Protein AF-A0A1E5CG98-F1 (afdb_monomer_lite)

Radius of gyration: 19.1 Å; chains: 1; bounding box: 64×32×44 Å

Structure (mmCIF, N/CA/C/O backbone):
data_AF-A0A1E5CG98-F1
#
_entry.id   AF-A0A1E5CG98-F1
#
loop_
_atom_site.group_PDB
_atom_site.id
_atom_site.type_symbol
_atom_site.label_atom_id
_atom_site.label_alt_id
_atom_site.label_comp_id
_atom_site.label_asym_id
_atom_site.label_entity_id
_atom_site.label_seq_id
_atom_site.pdbx_PDB_ins_code
_atom_site.Cartn_x
_atom_site.Cartn_y
_atom_site.Cartn_z
_atom_site.occupancy
_atom_site.B_iso_or_equiv
_atom_site.auth_seq_id
_atom_site.auth_comp_id
_atom_site.auth_asym_id
_atom_site.auth_atom_id
_atom_site.pdbx_PDB_model_num
ATOM 1 N N . MET A 1 1 ? -16.395 8.616 -2.406 1.00 34.16 1 MET A N 1
ATOM 2 C CA . MET A 1 1 ? -15.193 9.472 -2.511 1.00 34.16 1 MET A CA 1
ATOM 3 C C . MET A 1 1 ? -14.459 9.415 -1.176 1.00 34.16 1 MET A C 1
ATOM 5 O O . MET A 1 1 ? -14.908 10.026 -0.218 1.00 34.16 1 MET A O 1
ATOM 9 N N . MET A 1 2 ? -13.427 8.572 -1.071 1.00 40.50 2 MET A N 1
ATOM 10 C CA . MET A 1 2 ? -12.636 8.398 0.156 1.00 40.50 2 MET A CA 1
ATOM 11 C C . MET A 1 2 ? -11.527 9.460 0.177 1.00 40.50 2 MET A C 1
ATOM 13 O O . MET A 1 2 ? -10.859 9.676 -0.832 1.00 40.50 2 MET A O 1
ATOM 17 N N . TYR A 1 3 ? -11.392 10.183 1.288 1.00 38.88 3 TYR A N 1
ATOM 18 C CA . TYR A 1 3 ? -10.549 11.377 1.408 1.00 38.88 3 TYR A CA 1
ATOM 19 C C . TYR A 1 3 ? -9.052 11.006 1.390 1.00 38.88 3 TYR A C 1
ATOM 21 O O . TYR A 1 3 ? -8.474 10.649 2.416 1.00 38.88 3 TYR A O 1
ATOM 29 N N . LEU A 1 4 ? -8.407 11.126 0.224 1.00 45.44 4 LEU A N 1
ATOM 30 C CA . LEU A 1 4 ? -6.955 10.943 0.032 1.00 45.44 4 LEU A CA 1
ATOM 31 C C . LEU A 1 4 ? -6.106 11.795 1.001 1.00 45.44 4 LEU A C 1
ATOM 33 O O . LEU A 1 4 ? -5.011 11.391 1.383 1.00 45.44 4 LEU A O 1
ATOM 37 N N . GLY A 1 5 ? -6.618 12.954 1.433 1.00 34.34 5 GLY A N 1
ATOM 38 C CA . GLY A 1 5 ? -5.892 13.911 2.278 1.00 34.34 5 GLY A CA 1
ATOM 39 C C . GLY A 1 5 ? -5.666 13.480 3.733 1.00 34.34 5 GLY A C 1
ATOM 40 O O . GLY A 1 5 ? -4.739 13.976 4.362 1.00 34.34 5 GLY A O 1
ATOM 41 N N . LEU A 1 6 ? -6.465 12.550 4.272 1.00 37.69 6 LEU A N 1
ATOM 42 C CA . LEU A 1 6 ? -6.267 12.038 5.638 1.00 37.69 6 LEU A CA 1
ATOM 43 C C . LEU A 1 6 ? -5.326 10.824 5.670 1.00 37.69 6 LEU A C 1
ATOM 45 O O . LEU A 1 6 ? -4.720 10.542 6.691 1.00 37.69 6 LEU A O 1
ATOM 49 N N . GLN A 1 7 ? -5.141 10.110 4.562 1.00 48.56 7 GLN A N 1
ATOM 50 C CA . GLN A 1 7 ? -4.408 8.839 4.555 1.00 48.56 7 GLN A CA 1
ATOM 51 C C . GLN A 1 7 ? -2.880 8.997 4.620 1.00 48.56 7 GLN A C 1
ATOM 53 O O . GLN A 1 7 ? -2.198 8.167 5.226 1.00 48.56 7 GLN A O 1
ATOM 58 N N . SER A 1 8 ? -2.327 10.073 4.051 1.00 41.12 8 SER A N 1
ATOM 59 C CA . SER A 1 8 ? -0.872 10.290 4.022 1.00 41.12 8 SER A CA 1
ATOM 60 C C . 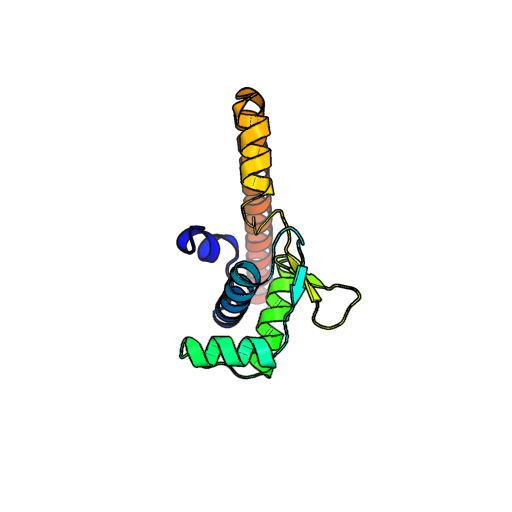SER A 1 8 ? -0.287 10.584 5.412 1.00 41.12 8 SER A C 1
ATOM 62 O O . SER A 1 8 ? 0.794 10.089 5.738 1.00 41.12 8 SER A O 1
ATOM 64 N N . SER A 1 9 ? -1.022 11.313 6.261 1.00 42.72 9 SER A N 1
ATOM 65 C CA . SER A 1 9 ? -0.579 11.694 7.611 1.00 42.72 9 SER A CA 1
ATOM 66 C C . SER A 1 9 ? -0.681 10.559 8.635 1.00 42.72 9 SER A C 1
ATOM 68 O O . SER A 1 9 ? 0.140 10.494 9.548 1.00 42.72 9 SER A O 1
ATOM 70 N N . PHE A 1 10 ? -1.645 9.640 8.488 1.00 50.50 10 PHE A N 1
ATOM 71 C CA . PHE A 1 10 ? -1.843 8.537 9.440 1.00 50.50 10 PHE A CA 1
ATOM 72 C C . PHE A 1 10 ? -0.904 7.344 9.195 1.00 50.50 10 PHE A C 1
ATOM 74 O O . PHE A 1 10 ? -0.508 6.683 10.155 1.00 50.50 10 PHE A O 1
ATOM 81 N N . TRP A 1 11 ? -0.500 7.080 7.944 1.00 59.44 11 TRP A N 1
ATOM 82 C CA . TRP A 1 11 ? 0.322 5.905 7.603 1.00 59.44 11 TRP A CA 1
ATOM 83 C C . TRP A 1 11 ? 1.765 6.211 7.198 1.00 59.44 11 TRP A C 1
ATOM 85 O O . TRP A 1 11 ? 2.546 5.271 7.023 1.00 59.44 11 TRP A O 1
ATOM 95 N N . GLN A 1 12 ? 2.146 7.489 7.066 1.00 72.56 12 GLN A N 1
ATOM 96 C CA . GLN A 1 12 ? 3.509 7.922 6.709 1.00 72.56 12 GLN A CA 1
ATOM 97 C C . GLN A 1 12 ? 4.086 7.109 5.534 1.00 72.56 12 GLN A C 1
ATOM 99 O O . GLN A 1 12 ? 5.205 6.594 5.601 1.00 72.56 12 GLN A O 1
ATOM 104 N N . LEU A 1 13 ? 3.272 6.866 4.502 1.00 81.19 13 LEU A N 1
ATOM 105 C CA . LEU A 1 13 ? 3.664 6.055 3.349 1.00 81.19 13 LEU A CA 1
ATOM 106 C C . LEU A 1 13 ? 4.729 6.775 2.529 1.00 81.19 13 LEU A C 1
ATOM 108 O O . LEU A 1 13 ? 4.651 7.981 2.295 1.00 81.19 13 LEU A O 1
ATOM 112 N N . SER A 1 14 ? 5.708 6.023 2.040 1.00 89.12 14 SER A N 1
ATOM 113 C CA . SER A 1 14 ? 6.660 6.555 1.077 1.00 89.12 14 SER A CA 1
ATOM 114 C C . SER A 1 14 ? 5.965 6.909 -0.245 1.00 89.12 14 SER A C 1
ATOM 116 O O . SER A 1 14 ? 4.877 6.423 -0.568 1.00 89.12 14 SER A O 1
ATOM 118 N N . GLN A 1 15 ? 6.614 7.730 -1.072 1.00 87.69 15 GLN A N 1
ATOM 119 C CA . GLN A 1 15 ? 6.075 8.104 -2.386 1.00 87.69 15 GLN A CA 1
ATOM 120 C C . GLN A 1 15 ? 5.854 6.888 -3.303 1.00 87.69 15 GLN A C 1
ATOM 122 O O . GLN A 1 15 ? 4.932 6.886 -4.116 1.00 87.69 15 GLN A O 1
ATOM 127 N N . ARG A 1 16 ? 6.671 5.833 -3.169 1.00 91.81 16 ARG A N 1
ATOM 128 C CA . ARG A 1 16 ? 6.489 4.573 -3.913 1.00 91.81 16 ARG A CA 1
ATOM 129 C C . ARG A 1 16 ? 5.248 3.815 -3.435 1.00 91.81 16 ARG A C 1
ATOM 131 O O . ARG A 1 16 ? 4.479 3.355 -4.270 1.00 91.81 16 ARG A O 1
ATOM 138 N N . ALA A 1 17 ? 5.011 3.743 -2.124 1.00 90.00 17 ALA A N 1
ATOM 139 C CA . ALA A 1 17 ? 3.852 3.055 -1.569 1.00 90.00 17 ALA A CA 1
ATOM 140 C C . ALA A 1 17 ? 2.556 3.788 -1.933 1.00 90.00 17 ALA A C 1
ATOM 142 O O . ALA A 1 17 ? 1.596 3.143 -2.337 1.00 90.00 17 ALA A O 1
ATOM 143 N N . HIS A 1 18 ? 2.559 5.126 -1.934 1.00 87.75 18 HIS A N 1
ATOM 144 C CA . HIS A 1 18 ? 1.439 5.920 -2.450 1.00 87.75 18 HIS A CA 1
ATOM 145 C C . HIS A 1 18 ? 1.123 5.626 -3.925 1.00 87.75 18 HIS A C 1
ATOM 147 O O . HIS A 1 18 ? -0.045 5.567 -4.295 1.00 87.75 18 HIS A O 1
ATOM 153 N N . LYS A 1 19 ? 2.138 5.428 -4.778 1.00 90.81 19 LYS A N 1
ATOM 154 C CA . LYS A 1 19 ? 1.920 5.064 -6.189 1.00 90.81 19 LYS A CA 1
ATOM 155 C C . LYS A 1 19 ? 1.299 3.675 -6.329 1.00 90.81 19 LYS A C 1
ATOM 157 O O . LYS A 1 19 ? 0.361 3.516 -7.096 1.00 90.81 19 LYS A O 1
ATOM 162 N N . VAL A 1 20 ? 1.767 2.690 -5.563 1.00 91.62 20 VAL A N 1
ATOM 163 C CA . VAL A 1 20 ? 1.164 1.342 -5.546 1.00 91.62 20 VAL A CA 1
ATOM 164 C C . VAL A 1 20 ? -0.269 1.385 -5.006 1.00 91.62 20 VAL A C 1
ATOM 166 O O . VAL A 1 20 ? -1.157 0.730 -5.537 1.00 91.62 20 VAL A O 1
ATOM 169 N N . PHE A 1 21 ? -0.523 2.217 -3.998 1.00 86.50 21 PHE A N 1
ATOM 170 C CA . PHE A 1 21 ? -1.852 2.401 -3.423 1.00 86.50 21 PHE A CA 1
ATOM 171 C C . PHE A 1 21 ? -2.876 2.940 -4.436 1.00 86.50 21 PHE A C 1
ATOM 173 O O . PHE A 1 21 ? -4.049 2.584 -4.376 1.00 86.50 21 PHE A O 1
ATOM 180 N N . ARG A 1 22 ? -2.442 3.743 -5.418 1.00 83.88 22 ARG A N 1
ATOM 181 C CA . ARG A 1 22 ? -3.299 4.173 -6.539 1.00 83.88 22 ARG A CA 1
ATOM 182 C C . ARG A 1 22 ? -3.727 3.006 -7.424 1.00 83.88 22 ARG A C 1
ATOM 184 O O . ARG A 1 22 ? -4.899 2.921 -7.767 1.00 83.88 22 ARG A O 1
ATOM 191 N N . VAL A 1 23 ? -2.815 2.076 -7.714 1.00 87.62 23 VAL A N 1
ATOM 192 C CA . VAL A 1 23 ? -3.141 0.845 -8.458 1.00 87.62 23 VAL A CA 1
ATOM 193 C C . VAL A 1 23 ? -4.190 0.030 -7.711 1.00 87.62 23 VAL A C 1
ATOM 195 O O . VAL A 1 23 ? -5.149 -0.430 -8.317 1.00 87.62 23 VAL A O 1
ATOM 198 N N . ILE A 1 24 ? -4.063 -0.084 -6.385 1.00 84.81 24 ILE A N 1
ATOM 199 C CA . ILE A 1 24 ? -5.069 -0.758 -5.553 1.00 84.81 24 ILE A CA 1
ATOM 200 C C . ILE A 1 24 ? -6.443 -0.101 -5.711 1.00 84.81 24 ILE A C 1
ATOM 202 O O . ILE A 1 24 ? -7.428 -0.816 -5.851 1.00 84.81 24 ILE A O 1
ATOM 206 N N . PHE A 1 25 ? -6.530 1.234 -5.708 1.00 77.19 25 PHE A N 1
ATOM 207 C CA . PHE A 1 25 ? -7.803 1.925 -5.930 1.00 77.19 25 PHE A CA 1
ATOM 208 C C . PHE A 1 25 ? -8.383 1.658 -7.313 1.00 77.19 25 PHE A C 1
ATOM 210 O O . PHE A 1 25 ? -9.576 1.381 -7.408 1.00 77.19 25 PHE A O 1
ATOM 217 N N . HIS A 1 26 ? -7.554 1.712 -8.354 1.00 78.12 26 HIS A N 1
ATOM 218 C CA . HIS A 1 26 ? -7.975 1.385 -9.711 1.00 78.12 26 HIS A CA 1
ATOM 219 C C . HIS A 1 26 ? -8.569 -0.033 -9.758 1.00 78.12 26 HIS A C 1
ATOM 221 O O . HIS A 1 26 ? -9.730 -0.223 -10.115 1.00 78.12 26 HIS A O 1
ATOM 227 N N . GLU A 1 27 ? -7.831 -1.031 -9.272 1.00 76.50 27 GLU A N 1
ATOM 228 C CA . GLU A 1 27 ? -8.288 -2.425 -9.253 1.00 76.50 27 GLU A CA 1
ATOM 229 C C . GLU A 1 27 ? -9.537 -2.635 -8.383 1.00 76.50 27 GLU A C 1
ATOM 231 O O . GLU A 1 27 ? -10.463 -3.349 -8.772 1.00 76.50 27 GLU A O 1
ATOM 236 N N . ALA A 1 28 ? -9.609 -1.967 -7.232 1.00 70.44 28 ALA A N 1
ATOM 237 C CA . ALA A 1 28 ? -10.755 -2.008 -6.331 1.00 70.44 28 ALA A CA 1
ATOM 238 C C . ALA A 1 28 ? -12.025 -1.402 -6.949 1.00 70.44 28 ALA A C 1
ATOM 240 O O . ALA A 1 28 ? -13.117 -1.909 -6.705 1.00 70.44 28 ALA A O 1
ATOM 241 N N . GLN A 1 29 ? -11.906 -0.335 -7.742 1.00 65.12 29 GLN A N 1
ATOM 242 C CA . GLN A 1 29 ? -13.052 0.303 -8.393 1.00 65.12 29 GLN A CA 1
ATOM 243 C C . GLN A 1 29 ? -13.613 -0.538 -9.542 1.00 65.12 29 GLN A C 1
ATOM 245 O O . GLN A 1 29 ? -14.830 -0.598 -9.706 1.00 65.12 29 GLN A O 1
ATOM 250 N N . TYR A 1 30 ? -12.745 -1.187 -10.322 1.00 61.22 30 TYR A N 1
ATOM 251 C CA . TYR A 1 30 ? -13.159 -1.893 -11.536 1.00 61.22 30 TYR A CA 1
ATOM 252 C C . TYR A 1 30 ? -13.450 -3.383 -11.332 1.00 61.22 30 TYR A C 1
ATOM 254 O O . TYR A 1 30 ? -14.233 -3.949 -12.094 1.00 61.22 30 TYR A O 1
ATOM 262 N N . ARG A 1 31 ? -12.834 -4.042 -10.339 1.00 58.00 31 ARG A N 1
ATOM 263 C CA . ARG A 1 31 ? -12.858 -5.516 -10.236 1.00 58.00 31 ARG A CA 1
ATOM 264 C C . ARG A 1 31 ? -13.453 -6.071 -8.945 1.00 58.00 31 ARG A C 1
ATOM 266 O O . ARG A 1 31 ? -13.679 -7.278 -8.859 1.00 58.00 31 ARG A O 1
ATOM 273 N N . VAL A 1 32 ? -13.742 -5.228 -7.954 1.00 53.41 32 VAL A N 1
ATOM 274 C CA . VAL A 1 32 ? -14.194 -5.680 -6.631 1.00 53.41 32 VAL A CA 1
ATOM 275 C C . VAL A 1 32 ? -15.674 -5.365 -6.407 1.00 53.41 32 VAL A C 1
ATOM 277 O O . VAL A 1 32 ? -16.037 -4.342 -5.835 1.00 53.41 32 VAL A O 1
ATOM 280 N N . ILE A 1 33 ? -16.548 -6.301 -6.787 1.00 46.06 33 ILE A N 1
ATOM 281 C CA . ILE A 1 33 ? -17.909 -6.383 -6.238 1.00 46.06 33 ILE A CA 1
ATOM 282 C C . ILE A 1 33 ? -17.907 -7.514 -5.202 1.00 46.06 33 ILE A C 1
ATOM 284 O O . ILE A 1 33 ? -17.971 -8.693 -5.540 1.00 46.06 33 ILE A O 1
ATOM 288 N N . GLY A 1 34 ? -17.780 -7.152 -3.922 1.00 52.44 34 GLY A N 1
ATOM 289 C CA . GLY A 1 34 ? -18.019 -8.060 -2.791 1.00 52.44 34 GLY A CA 1
ATOM 290 C C . GLY A 1 34 ? -16.885 -9.011 -2.379 1.00 52.44 34 GLY A C 1
ATOM 291 O O . GLY A 1 34 ? -17.112 -9.829 -1.491 1.00 52.44 34 GLY A O 1
ATOM 292 N N . LYS A 1 35 ? -15.678 -8.920 -2.955 1.00 60.53 35 LYS A N 1
ATOM 293 C CA . LYS A 1 35 ? -14.515 -9.720 -2.519 1.00 60.53 35 LYS A CA 1
ATOM 294 C C . LYS A 1 35 ? -13.395 -8.818 -2.015 1.00 60.53 35 LYS A C 1
ATOM 296 O O . LYS A 1 35 ? -12.874 -8.027 -2.782 1.00 60.53 35 LYS A O 1
ATOM 301 N N . ASP A 1 36 ? -12.998 -8.955 -0.751 1.00 71.69 36 ASP A N 1
ATOM 302 C CA . ASP A 1 36 ? -11.920 -8.183 -0.100 1.00 71.69 36 ASP A CA 1
ATOM 303 C C . ASP A 1 36 ? -10.502 -8.492 -0.671 1.00 71.69 36 ASP A C 1
ATOM 305 O O . ASP A 1 36 ? -9.500 -8.369 0.029 1.00 71.69 36 ASP A O 1
ATOM 309 N N . GLU A 1 37 ? -10.405 -8.923 -1.933 1.00 80.19 37 GLU A N 1
ATOM 310 C CA . GLU A 1 37 ? -9.201 -9.362 -2.642 1.00 80.19 37 GLU A CA 1
ATOM 311 C C . GLU A 1 37 ? -8.859 -8.396 -3.779 1.00 80.19 37 GLU A C 1
ATOM 313 O O . GLU A 1 37 ? -9.742 -7.935 -4.500 1.00 80.19 37 GLU A O 1
ATOM 318 N N . VAL A 1 38 ? -7.569 -8.148 -3.995 1.00 83.94 38 VAL A N 1
ATOM 319 C CA . VAL A 1 38 ? -7.056 -7.397 -5.142 1.00 83.94 38 VAL A CA 1
ATOM 320 C C . VAL A 1 38 ? -5.916 -8.169 -5.785 1.00 83.94 38 VAL A C 1
ATOM 322 O O . VAL A 1 38 ? -5.132 -8.837 -5.106 1.00 83.94 38 VAL A O 1
ATOM 325 N N . TYR A 1 39 ? -5.814 -8.065 -7.103 1.00 86.94 39 TYR A N 1
ATOM 326 C CA . TYR A 1 39 ? -4.721 -8.655 -7.856 1.00 86.94 39 TYR A CA 1
ATOM 327 C C . TYR A 1 39 ? -3.659 -7.591 -8.146 1.00 86.94 39 TYR A C 1
ATOM 329 O O . TYR A 1 39 ? -3.939 -6.587 -8.793 1.00 86.94 39 TYR A O 1
ATOM 337 N N . LEU A 1 40 ? -2.443 -7.805 -7.647 1.00 89.69 40 LEU A N 1
ATOM 338 C CA . LEU A 1 40 ? -1.299 -6.911 -7.804 1.00 89.69 40 LEU A CA 1
ATOM 339 C C . LEU A 1 40 ? -0.205 -7.598 -8.615 1.00 89.69 40 LEU A C 1
ATOM 341 O O . LEU A 1 40 ? 0.701 -8.233 -8.074 1.00 89.69 40 LEU A O 1
ATOM 345 N N . SER A 1 41 ? -0.256 -7.404 -9.927 1.00 92.00 41 SER A N 1
ATOM 346 C CA . SER A 1 41 ? 0.812 -7.775 -10.855 1.00 92.00 41 SER A CA 1
ATOM 347 C C . SER A 1 41 ? 1.565 -6.537 -11.334 1.00 92.00 41 SER A C 1
ATOM 349 O O . SER A 1 41 ? 1.004 -5.442 -11.377 1.00 92.00 41 SER A O 1
ATOM 351 N N . TRP A 1 42 ? 2.817 -6.706 -11.758 1.00 94.19 42 TRP A N 1
ATOM 352 C CA . TRP A 1 42 ? 3.569 -5.603 -12.361 1.00 94.19 42 TRP A CA 1
ATOM 353 C C . TRP A 1 42 ? 2.896 -5.096 -13.642 1.00 94.19 42 TRP A C 1
ATOM 355 O O . TRP A 1 42 ? 2.862 -3.899 -13.874 1.00 94.19 42 TRP A O 1
ATOM 365 N N . GLU A 1 43 ? 2.335 -6.006 -14.426 1.00 91.88 43 GLU A N 1
ATOM 366 C CA . GLU A 1 43 ? 1.756 -5.771 -15.744 1.00 91.88 43 GLU A CA 1
ATOM 367 C C . GLU A 1 43 ? 0.526 -4.855 -15.621 1.00 91.88 43 GLU A C 1
ATOM 369 O O . GLU A 1 43 ? 0.538 -3.734 -16.109 1.00 91.88 43 GLU A O 1
ATOM 374 N N . THR A 1 44 ? -0.459 -5.254 -14.810 1.00 87.75 44 THR A N 1
ATOM 375 C CA . THR A 1 44 ? -1.605 -4.401 -14.445 1.00 87.75 44 THR A CA 1
ATOM 376 C C . THR A 1 44 ? -1.183 -3.047 -13.859 1.00 87.75 44 THR A C 1
ATOM 378 O O . THR A 1 44 ? -1.764 -2.014 -14.176 1.00 87.75 44 THR A O 1
ATOM 381 N N . ALA A 1 45 ? -0.160 -3.022 -12.999 1.00 92.06 45 ALA A N 1
ATOM 382 C CA . ALA A 1 45 ? 0.325 -1.772 -12.424 1.00 92.06 45 ALA A CA 1
ATOM 383 C C . ALA A 1 45 ? 0.961 -0.858 -13.482 1.00 92.06 45 ALA A 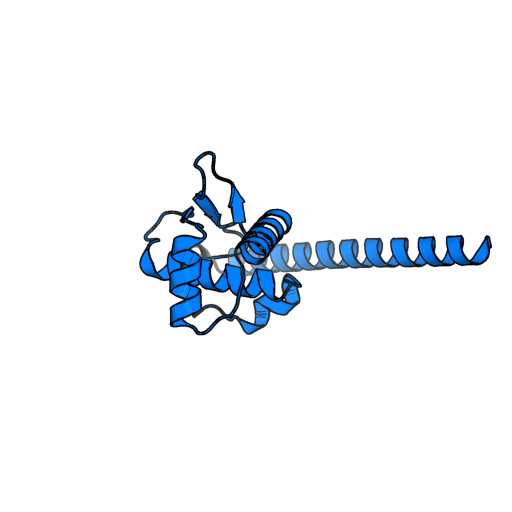C 1
ATOM 385 O O . ALA A 1 45 ? 0.786 0.356 -13.421 1.00 92.06 45 ALA A O 1
ATOM 386 N N . GLN A 1 46 ? 1.680 -1.435 -14.444 1.00 93.94 46 GLN A N 1
ATOM 387 C CA . GLN A 1 46 ? 2.299 -0.720 -15.551 1.00 93.94 46 GLN A CA 1
ATOM 388 C C . GLN A 1 46 ? 1.243 -0.033 -16.419 1.00 93.94 46 GLN A C 1
ATOM 390 O O . GLN A 1 46 ? 1.392 1.159 -16.671 1.00 93.94 46 GLN A O 1
ATOM 395 N N . ASP A 1 47 ? 0.154 -0.721 -16.767 1.00 90.88 47 ASP A N 1
ATOM 396 C CA . ASP A 1 47 ? -0.952 -0.136 -17.539 1.00 90.88 47 ASP A CA 1
ATOM 397 C C . ASP A 1 47 ? -1.542 1.096 -16.830 1.00 90.88 47 ASP A C 1
ATOM 399 O O . ASP A 1 47 ? -1.723 2.162 -17.426 1.00 90.88 47 ASP A O 1
ATOM 403 N N . VAL A 1 48 ? -1.772 0.986 -15.515 1.00 89.25 48 VAL A N 1
ATOM 404 C CA . VAL A 1 48 ? -2.254 2.106 -14.692 1.00 89.25 48 VAL A CA 1
ATOM 405 C C . VAL A 1 48 ? -1.238 3.247 -14.687 1.00 89.25 48 VAL A C 1
ATOM 407 O O . VAL A 1 48 ? -1.603 4.405 -14.891 1.00 89.25 48 VAL A O 1
ATOM 410 N N . PHE A 1 49 ? 0.047 2.948 -14.497 1.00 92.50 49 PHE A N 1
ATOM 411 C CA . PHE A 1 49 ? 1.089 3.971 -14.477 1.00 92.50 49 PHE A CA 1
ATOM 412 C C . PHE A 1 49 ? 1.252 4.685 -15.813 1.00 92.50 49 PHE A C 1
ATOM 414 O O . PHE A 1 49 ? 1.454 5.898 -15.814 1.00 92.50 49 PHE A O 1
ATOM 421 N N . GLU A 1 50 ? 1.143 3.975 -16.929 1.00 92.00 50 GLU A N 1
ATOM 422 C CA . GLU A 1 50 ? 1.195 4.566 -18.264 1.00 92.00 50 GLU A CA 1
ATOM 423 C C . GLU A 1 50 ? -0.019 5.467 -18.508 1.00 92.00 50 GLU A C 1
ATOM 425 O O . GLU A 1 50 ? 0.154 6.609 -18.938 1.00 92.00 50 GLU A O 1
ATOM 430 N N . SER A 1 51 ? -1.221 5.018 -18.129 1.00 88.38 51 SER A N 1
ATOM 431 C CA . SER A 1 51 ? -2.452 5.810 -18.266 1.00 88.38 51 SER A CA 1
ATOM 432 C C . SER A 1 51 ? -2.455 7.096 -17.424 1.00 88.38 51 SER A C 1
ATOM 434 O O . SER A 1 51 ? -2.981 8.120 -17.857 1.00 88.38 51 SER A O 1
ATOM 436 N N . GLU A 1 52 ? -1.821 7.079 -16.245 1.00 85.62 52 GLU A N 1
ATOM 437 C CA . GLU A 1 52 ? -1.735 8.226 -15.330 1.00 85.62 52 GLU A CA 1
ATOM 438 C C . GLU A 1 52 ? -0.427 9.036 -15.472 1.00 85.62 52 GLU A C 1
ATOM 440 O O . GLU A 1 52 ? -0.197 9.989 -14.723 1.00 85.62 52 GLU A O 1
ATOM 445 N N . GLY A 1 53 ? 0.471 8.667 -16.394 1.00 89.81 53 GLY A N 1
ATOM 446 C CA . GLY A 1 53 ? 1.772 9.331 -16.568 1.00 89.81 53 GLY A CA 1
ATOM 447 C C . GLY A 1 53 ? 2.731 9.176 -15.373 1.00 89.81 53 GLY A C 1
ATOM 448 O O . GLY A 1 53 ? 3.614 10.011 -15.146 1.00 89.81 53 GLY A O 1
ATOM 449 N N . ILE A 1 54 ? 2.578 8.116 -14.578 1.00 90.00 54 ILE A N 1
ATOM 450 C CA . ILE A 1 54 ? 3.388 7.833 -13.391 1.00 90.00 54 ILE A CA 1
ATOM 451 C C . ILE A 1 54 ? 4.671 7.097 -13.789 1.00 90.00 54 ILE A C 1
ATOM 453 O O . ILE A 1 54 ? 4.657 5.986 -14.298 1.00 90.00 54 ILE A O 1
ATOM 457 N N . LYS A 1 55 ? 5.834 7.658 -13.443 1.00 91.88 55 LYS A N 1
ATOM 458 C CA . LYS A 1 55 ? 7.119 6.954 -13.600 1.00 91.88 55 LYS A CA 1
ATOM 459 C C . LYS A 1 55 ? 7.405 6.053 -12.399 1.00 91.88 55 LYS A C 1
ATOM 461 O O . LYS A 1 55 ? 7.533 6.550 -11.268 1.00 91.88 55 LYS A O 1
ATOM 466 N N . MET A 1 56 ? 7.552 4.750 -12.633 1.00 93.00 56 MET A N 1
ATOM 467 C CA . MET A 1 56 ? 8.001 3.778 -11.632 1.00 93.00 56 MET A CA 1
ATOM 468 C C . MET A 1 56 ? 8.648 2.554 -12.291 1.00 93.00 56 MET A C 1
ATOM 470 O O . MET A 1 56 ? 8.189 2.102 -13.327 1.00 93.00 56 MET A O 1
ATOM 474 N N . SER A 1 57 ? 9.711 2.012 -11.689 1.00 95.75 57 SER A N 1
ATOM 475 C CA . SER A 1 57 ? 10.330 0.756 -12.133 1.00 95.75 57 SER A CA 1
ATOM 476 C C . SER A 1 57 ? 9.739 -0.457 -11.414 1.00 95.75 57 SER A C 1
ATOM 478 O O . SER A 1 57 ? 9.300 -0.342 -10.266 1.00 95.75 57 SER A O 1
ATOM 480 N N . ARG A 1 58 ? 9.843 -1.641 -12.030 1.00 95.62 58 ARG A N 1
ATOM 481 C CA . ARG A 1 58 ? 9.384 -2.922 -11.463 1.00 95.62 58 ARG A CA 1
ATOM 482 C C . ARG A 1 58 ? 9.927 -3.197 -10.059 1.00 95.62 58 ARG A C 1
ATOM 484 O O . ARG A 1 58 ? 9.172 -3.509 -9.144 1.00 95.62 58 ARG A O 1
ATOM 491 N N . ALA A 1 59 ? 11.225 -2.988 -9.842 1.00 96.81 59 ALA A N 1
ATOM 492 C CA . ALA A 1 59 ? 11.840 -3.163 -8.522 1.00 96.81 59 ALA A CA 1
ATOM 493 C C . ALA A 1 59 ? 11.307 -2.166 -7.473 1.00 96.81 59 ALA A C 1
ATOM 495 O O . ALA A 1 59 ? 11.220 -2.471 -6.285 1.00 96.81 59 ALA A O 1
ATOM 496 N N . THR A 1 60 ? 10.955 -0.946 -7.883 1.00 96.12 60 THR A N 1
ATOM 497 C CA . THR A 1 60 ? 10.389 0.063 -6.973 1.00 96.12 60 THR A CA 1
ATOM 498 C C . THR A 1 60 ? 8.933 -0.234 -6.641 1.00 96.12 60 THR A C 1
ATOM 500 O O . THR A 1 60 ? 8.536 -0.043 -5.494 1.00 96.12 60 THR A O 1
ATOM 503 N N . TYR A 1 61 ? 8.184 -0.762 -7.608 1.00 96.38 61 TYR A N 1
ATOM 504 C CA . TYR A 1 61 ? 6.827 -1.253 -7.410 1.00 96.38 61 TYR A CA 1
ATOM 505 C C . TYR A 1 61 ? 6.778 -2.342 -6.333 1.00 96.38 61 TYR A C 1
ATOM 507 O O . TYR A 1 61 ? 6.099 -2.156 -5.327 1.00 96.38 61 TYR A O 1
ATOM 515 N N . PHE A 1 62 ? 7.575 -3.408 -6.456 1.00 96.06 62 PHE A N 1
ATOM 516 C CA . PHE A 1 62 ? 7.575 -4.488 -5.459 1.00 96.06 62 PHE A CA 1
ATOM 517 C C . PHE A 1 62 ? 8.027 -4.025 -4.068 1.00 96.06 62 PHE A C 1
ATOM 519 O O . PHE A 1 62 ? 7.474 -4.465 -3.065 1.00 96.06 62 PHE A O 1
ATOM 526 N N . ARG A 1 63 ? 8.960 -3.065 -3.981 1.00 96.69 63 ARG A N 1
ATOM 527 C CA . ARG A 1 63 ? 9.303 -2.421 -2.699 1.00 96.69 63 ARG A CA 1
ATOM 528 C C . ARG A 1 63 ? 8.136 -1.627 -2.104 1.00 96.69 63 ARG A C 1
ATOM 530 O O . ARG A 1 63 ? 8.009 -1.564 -0.888 1.00 96.69 63 ARG A O 1
ATOM 537 N N . GLY A 1 64 ? 7.309 -1.006 -2.945 1.00 95.12 64 GLY A N 1
ATOM 538 C CA . GLY A 1 64 ? 6.078 -0.348 -2.514 1.00 95.12 64 GLY A CA 1
ATOM 539 C C . GLY A 1 64 ? 5.038 -1.351 -2.013 1.00 95.12 64 GLY A C 1
ATOM 540 O O . GLY A 1 64 ? 4.473 -1.132 -0.950 1.00 95.12 64 GLY A O 1
ATOM 541 N N . VAL A 1 65 ? 4.841 -2.471 -2.719 1.00 95.06 65 VAL A N 1
ATOM 542 C CA . VAL A 1 65 ? 3.950 -3.567 -2.287 1.00 95.06 65 VAL A CA 1
ATOM 543 C C . VAL A 1 65 ? 4.385 -4.118 -0.926 1.00 95.06 65 VAL A C 1
ATOM 545 O O . VAL A 1 65 ? 3.564 -4.198 -0.016 1.00 95.06 65 VAL A O 1
ATOM 548 N N . ALA A 1 66 ? 5.678 -4.408 -0.749 1.00 95.19 66 ALA A N 1
ATOM 549 C CA . ALA A 1 66 ? 6.223 -4.897 0.518 1.00 95.19 66 ALA A CA 1
ATOM 550 C C . ALA A 1 66 ? 5.970 -3.924 1.685 1.00 95.19 66 ALA A C 1
ATOM 552 O O . ALA A 1 66 ? 5.602 -4.349 2.775 1.00 95.19 66 ALA A O 1
ATOM 553 N N . GLU A 1 67 ? 6.093 -2.614 1.451 1.00 94.12 67 GLU A N 1
ATOM 554 C CA . GLU A 1 67 ? 5.792 -1.596 2.465 1.00 94.12 67 GLU A CA 1
ATOM 555 C C . GLU A 1 67 ? 4.302 -1.574 2.850 1.00 94.12 67 GLU A C 1
ATOM 557 O O . GLU A 1 67 ? 3.963 -1.376 4.018 1.00 94.12 67 GLU A O 1
ATOM 562 N N . LEU A 1 68 ? 3.396 -1.797 1.891 1.00 91.25 68 LEU A N 1
ATOM 563 C CA . LEU A 1 68 ? 1.962 -1.898 2.177 1.00 91.25 68 LEU A CA 1
ATOM 564 C C . LEU A 1 68 ? 1.633 -3.155 3.001 1.00 91.25 68 LEU A C 1
ATOM 566 O O . LEU A 1 68 ? 0.768 -3.086 3.877 1.00 91.25 68 LEU A O 1
ATOM 570 N N . VAL A 1 69 ? 2.335 -4.269 2.764 1.00 92.19 69 VAL A N 1
ATOM 571 C CA . VAL A 1 69 ? 2.231 -5.493 3.580 1.00 92.19 69 VAL A CA 1
ATOM 572 C C . VAL A 1 69 ? 2.762 -5.251 4.995 1.00 92.19 69 VAL A C 1
ATOM 574 O O . VAL A 1 69 ? 2.073 -5.536 5.973 1.00 92.19 69 VAL A O 1
ATOM 577 N N . GLU A 1 70 ? 3.950 -4.656 5.123 1.00 91.06 70 GLU A N 1
ATOM 578 C CA . GLU A 1 70 ? 4.582 -4.337 6.412 1.00 91.06 70 GLU A CA 1
ATOM 579 C C . GLU A 1 70 ? 3.678 -3.452 7.282 1.00 91.06 70 GLU A C 1
ATOM 581 O O . GLU A 1 70 ? 3.497 -3.693 8.478 1.00 91.06 70 GLU A O 1
ATOM 586 N N . LYS A 1 71 ? 3.034 -2.462 6.658 1.00 85.19 71 LYS A N 1
ATOM 587 C CA . LYS A 1 71 ? 2.089 -1.555 7.320 1.00 85.19 71 LYS A CA 1
ATOM 588 C C . LYS A 1 71 ? 0.685 -2.134 7.481 1.00 85.19 71 LYS A C 1
ATOM 590 O O . LYS A 1 71 ? -0.208 -1.429 7.949 1.00 85.19 71 LYS A O 1
ATOM 595 N N . ARG A 1 72 ? 0.492 -3.413 7.139 1.00 86.06 72 ARG A N 1
ATOM 596 C CA . ARG A 1 72 ? -0.768 -4.162 7.263 1.00 86.06 72 ARG A CA 1
ATOM 597 C C . ARG A 1 72 ? -1.933 -3.518 6.520 1.00 86.06 72 ARG A C 1
ATOM 599 O O . ARG A 1 72 ? -3.079 -3.681 6.926 1.00 86.06 72 ARG A O 1
ATOM 606 N N . ILE A 1 73 ? -1.641 -2.776 5.458 1.00 84.31 73 ILE A N 1
ATOM 607 C CA . ILE A 1 73 ? -2.641 -2.193 4.562 1.00 84.31 73 ILE A CA 1
ATOM 608 C C . ILE A 1 73 ? -3.229 -3.287 3.675 1.00 84.31 73 ILE A C 1
ATOM 610 O O . ILE A 1 73 ? -4.443 -3.347 3.476 1.00 84.31 73 ILE A O 1
ATOM 614 N N . ILE A 1 74 ? -2.358 -4.170 3.195 1.00 88.19 74 ILE A N 1
ATOM 615 C CA . ILE A 1 74 ? -2.712 -5.377 2.458 1.00 88.19 74 ILE A CA 1
ATOM 616 C C . ILE A 1 74 ? -2.078 -6.597 3.131 1.00 88.19 74 ILE A C 1
ATOM 618 O O . ILE A 1 74 ? -1.087 -6.465 3.848 1.00 88.19 74 ILE A O 1
ATOM 622 N N . ALA A 1 75 ? -2.638 -7.778 2.900 1.00 89.88 75 ALA A N 1
ATOM 623 C CA . ALA A 1 75 ? -2.100 -9.052 3.363 1.00 89.88 75 ALA A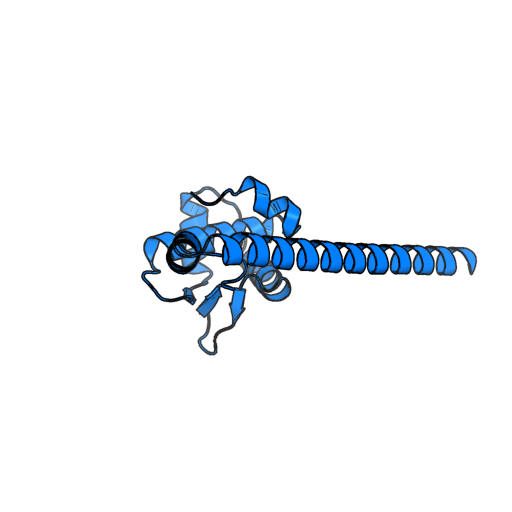 CA 1
ATOM 624 C C . ALA A 1 75 ? -1.944 -10.015 2.185 1.00 89.88 75 ALA A C 1
ATOM 626 O O . ALA A 1 75 ? -2.793 -10.045 1.300 1.00 89.88 75 ALA A O 1
ATOM 627 N N . GLU A 1 76 ? -0.871 -10.799 2.157 1.00 89.69 76 GLU A N 1
ATOM 628 C CA . GLU A 1 76 ? -0.653 -11.789 1.099 1.00 89.69 76 GLU A CA 1
ATOM 629 C C . GLU A 1 76 ? -1.692 -12.915 1.157 1.00 89.69 76 GLU A C 1
ATOM 631 O O . GLU A 1 76 ? -2.060 -13.400 2.229 1.00 89.69 76 GLU A O 1
ATOM 636 N N . SER A 1 77 ? -2.170 -13.333 -0.014 1.00 89.06 77 SER A N 1
ATOM 637 C CA . SER A 1 77 ? -2.941 -14.562 -0.172 1.00 89.06 77 SER A CA 1
ATOM 638 C C . SER A 1 77 ? -2.014 -15.758 -0.381 1.00 89.06 77 SER A C 1
ATOM 640 O O . SER A 1 77 ? -0.852 -15.620 -0.750 1.00 89.06 77 SER A O 1
ATOM 642 N N . VAL A 1 78 ? -2.567 -16.965 -0.243 1.00 87.19 78 VAL A N 1
ATOM 643 C CA . VAL A 1 78 ? -1.903 -18.205 -0.682 1.00 87.19 78 VAL A CA 1
ATOM 644 C C . VAL A 1 78 ? -1.705 -18.253 -2.202 1.00 87.19 78 VAL A C 1
ATOM 646 O O . VAL A 1 78 ? -0.874 -19.007 -2.701 1.00 87.19 78 VAL A O 1
ATOM 649 N N . ARG A 1 79 ? -2.480 -17.461 -2.955 1.00 85.31 79 ARG A N 1
ATOM 650 C CA . ARG A 1 79 ? -2.381 -17.353 -4.413 1.00 85.31 79 ARG A CA 1
ATOM 651 C C . ARG A 1 79 ? -1.439 -16.216 -4.794 1.00 85.31 79 ARG A C 1
ATOM 653 O O . ARG A 1 79 ? -1.619 -15.082 -4.358 1.00 85.31 79 ARG A O 1
ATOM 660 N N . THR A 1 80 ? -0.473 -16.513 -5.657 1.00 87.06 80 THR A N 1
ATOM 661 C CA . THR A 1 80 ? 0.529 -15.546 -6.117 1.00 87.06 80 THR A CA 1
ATOM 662 C C . THR A 1 80 ? -0.115 -14.305 -6.733 1.00 87.06 80 THR A C 1
ATOM 664 O O . THR A 1 80 ? -0.980 -14.403 -7.602 1.00 87.06 80 THR A O 1
ATOM 667 N N . GLY A 1 81 ? 0.333 -13.129 -6.291 1.00 86.50 81 GLY A N 1
ATOM 668 C CA . GLY A 1 81 ? -0.149 -11.843 -6.795 1.00 86.50 81 GLY A CA 1
ATOM 669 C C . GLY A 1 81 ? -1.529 -11.436 -6.276 1.00 86.50 81 GLY A C 1
ATOM 670 O O . GLY A 1 81 ? -1.980 -10.347 -6.608 1.00 86.50 81 GLY A O 1
ATOM 671 N N . ILE A 1 82 ? -2.197 -12.257 -5.460 1.00 88.12 82 ILE A N 1
ATOM 672 C CA . ILE A 1 82 ? -3.460 -11.892 -4.813 1.00 88.12 82 ILE A CA 1
ATOM 673 C C . ILE A 1 82 ? -3.171 -11.414 -3.395 1.00 88.12 82 ILE A C 1
ATOM 675 O O . ILE A 1 82 ? -2.438 -12.051 -2.640 1.00 88.12 82 ILE A O 1
ATOM 679 N N . PHE A 1 83 ? -3.784 -10.294 -3.033 1.00 90.00 83 PHE A N 1
ATOM 680 C CA . PHE A 1 83 ? -3.671 -9.687 -1.719 1.00 90.00 83 PHE A CA 1
ATOM 681 C C . PHE A 1 83 ? -5.057 -9.383 -1.167 1.00 90.00 83 PHE A C 1
ATOM 683 O O . PHE A 1 83 ? -5.954 -8.987 -1.905 1.00 90.00 83 PHE A O 1
ATOM 690 N N . PHE A 1 84 ? -5.230 -9.532 0.137 1.00 86.38 84 PHE A N 1
ATOM 691 C CA . PHE A 1 84 ? -6.421 -9.097 0.846 1.00 86.38 84 PHE A CA 1
ATOM 692 C C . PHE A 1 84 ? -6.257 -7.652 1.305 1.00 86.38 84 PHE A C 1
ATOM 694 O O . PHE A 1 84 ? -5.212 -7.288 1.847 1.00 86.38 84 PHE A O 1
ATOM 701 N N . LEU A 1 85 ? -7.286 -6.827 1.130 1.00 82.25 85 LEU A N 1
ATOM 702 C CA . LEU A 1 85 ? -7.321 -5.498 1.736 1.00 82.25 85 LEU A CA 1
ATOM 703 C C . LEU A 1 85 ? -7.633 -5.640 3.216 1.00 82.25 85 LEU A C 1
ATOM 705 O O . LEU A 1 85 ? -8.566 -6.350 3.583 1.00 82.25 85 LEU A O 1
ATOM 709 N N . ASN A 1 86 ? -6.894 -4.937 4.070 1.00 78.19 86 ASN A N 1
ATOM 710 C CA . ASN A 1 86 ? -7.254 -4.877 5.475 1.00 78.19 86 ASN A CA 1
ATOM 711 C C . ASN A 1 86 ? -8.555 -4.068 5.632 1.00 78.19 86 ASN A C 1
ATOM 713 O O . ASN A 1 86 ? -8.531 -2.846 5.424 1.00 78.19 86 ASN A O 1
ATOM 717 N N . PRO A 1 87 ? -9.671 -4.696 6.054 1.00 65.56 87 PRO A N 1
ATOM 718 C CA . PRO A 1 87 ? -10.949 -4.007 6.153 1.00 65.56 87 PRO A CA 1
ATOM 719 C C . PRO A 1 87 ? -10.910 -2.869 7.164 1.00 65.56 87 PRO A C 1
ATOM 721 O O . PRO A 1 87 ? -11.669 -1.930 7.017 1.00 65.56 87 PRO A O 1
ATOM 724 N N . ALA A 1 88 ? -10.020 -2.910 8.163 1.00 63.09 88 ALA A N 1
ATOM 725 C CA . ALA A 1 88 ? -9.877 -1.834 9.140 1.00 63.09 88 ALA A CA 1
ATOM 726 C C . ALA A 1 88 ? -9.293 -0.537 8.545 1.00 63.09 88 ALA A C 1
ATOM 728 O O . ALA A 1 88 ? -9.368 0.508 9.189 1.00 63.09 88 ALA A O 1
ATOM 729 N N . LEU A 1 89 ? -8.686 -0.597 7.352 1.00 61.56 89 LEU A N 1
ATOM 730 C CA . LEU A 1 89 ? -7.940 0.512 6.745 1.00 61.56 89 LEU A CA 1
ATOM 731 C C . LEU A 1 89 ? -8.531 0.976 5.408 1.00 61.56 89 LEU A C 1
ATOM 733 O O . LEU A 1 89 ? -8.468 2.166 5.094 1.00 61.56 89 LEU A O 1
ATOM 737 N N . ILE A 1 90 ? -9.107 0.065 4.619 1.00 59.66 90 ILE A N 1
ATOM 738 C CA . ILE A 1 90 ? -9.696 0.370 3.311 1.00 59.66 90 ILE A CA 1
ATOM 739 C C . ILE A 1 90 ? -11.099 -0.228 3.264 1.00 59.66 90 ILE A C 1
ATOM 741 O O . ILE A 1 90 ? -11.271 -1.444 3.263 1.00 59.66 90 ILE A O 1
ATOM 745 N N . PHE A 1 91 ? -12.112 0.637 3.212 1.00 58.31 91 PHE A N 1
ATOM 746 C CA . PHE A 1 91 ? -13.512 0.228 3.162 1.00 58.31 91 PHE A CA 1
ATOM 747 C C . PHE A 1 91 ? -14.089 0.513 1.771 1.00 58.31 91 PHE A C 1
ATOM 749 O O . PHE A 1 91 ? -14.439 1.650 1.458 1.00 58.31 91 PHE A O 1
ATOM 756 N N . ASN A 1 92 ? -14.253 -0.526 0.949 1.00 46.09 92 ASN A N 1
ATOM 757 C CA . ASN A 1 92 ? -14.975 -0.457 -0.330 1.00 46.09 92 ASN A CA 1
ATOM 758 C C . ASN A 1 92 ? -16.500 -0.400 -0.123 1.00 46.09 92 ASN A C 1
ATOM 760 O O . ASN A 1 92 ? -17.230 -1.282 -0.561 1.00 46.09 92 ASN A O 1
ATOM 764 N N . GLY A 1 93 ? -16.990 0.614 0.595 1.00 47.22 93 GLY A N 1
ATOM 765 C CA . GLY A 1 93 ? -18.395 1.046 0.574 1.00 47.22 93 GLY A CA 1
ATOM 766 C C . GLY A 1 93 ? -19.481 0.070 1.062 1.00 47.22 93 GLY A C 1
ATOM 767 O O . GLY A 1 93 ? -20.598 0.523 1.267 1.00 47.22 93 GLY A O 1
ATOM 768 N N . ASN A 1 94 ? -19.205 -1.217 1.301 1.00 52.59 94 ASN A N 1
ATOM 769 C CA . ASN A 1 94 ? -20.209 -2.186 1.756 1.00 52.59 94 ASN A CA 1
ATOM 770 C C . ASN A 1 94 ? -20.198 -2.330 3.288 1.00 52.59 94 ASN A C 1
ATOM 772 O O . ASN A 1 94 ? -21.221 -2.119 3.920 1.00 52.59 94 ASN A O 1
ATOM 776 N N . ARG A 1 95 ? -19.038 -2.523 3.938 1.00 51.41 95 ARG A N 1
ATOM 777 C CA . ARG A 1 95 ? -18.979 -2.622 5.414 1.00 51.41 95 ARG A CA 1
ATOM 778 C C . ARG A 1 95 ? -19.146 -1.300 6.157 1.00 51.41 95 ARG A C 1
ATOM 780 O O . ARG A 1 95 ? -19.769 -1.310 7.202 1.00 51.41 95 ARG A O 1
ATOM 787 N N . ALA A 1 96 ? -18.632 -0.175 5.656 1.00 45.94 96 ALA A N 1
ATOM 788 C CA . ALA A 1 96 ? -18.850 1.121 6.312 1.00 45.94 96 ALA A CA 1
ATOM 789 C C . ALA A 1 96 ? -20.320 1.552 6.215 1.00 45.94 96 ALA A C 1
ATOM 791 O O . ALA A 1 96 ? -20.854 2.053 7.192 1.00 45.94 96 ALA A O 1
ATOM 792 N N . THR A 1 97 ? -20.982 1.284 5.085 1.00 47.22 97 THR A N 1
ATOM 793 C CA . THR A 1 97 ? -22.426 1.497 4.917 1.00 47.22 97 THR A CA 1
ATOM 794 C C . THR A 1 97 ? -23.243 0.492 5.724 1.00 47.22 97 THR A C 1
ATOM 796 O O . THR A 1 97 ? -24.219 0.892 6.328 1.00 47.22 97 THR A O 1
ATOM 799 N N . PHE A 1 98 ? -22.827 -0.775 5.819 1.00 46.16 98 PHE A N 1
ATOM 800 C CA . PHE A 1 98 ? -23.480 -1.800 6.646 1.00 46.16 98 PHE A CA 1
ATOM 801 C C . PHE A 1 98 ? -23.347 -1.511 8.143 1.00 46.16 98 PHE A C 1
ATOM 803 O O . PHE A 1 98 ? -24.322 -1.568 8.879 1.00 46.16 98 PHE A O 1
ATOM 810 N N . ILE A 1 99 ? -22.149 -1.137 8.592 1.00 53.59 99 ILE A N 1
ATOM 811 C CA . ILE A 1 99 ? -21.895 -0.664 9.951 1.00 53.59 99 ILE A CA 1
ATOM 812 C C . ILE A 1 99 ? -22.666 0.637 10.181 1.00 53.59 99 ILE A C 1
ATOM 814 O O . ILE A 1 99 ? -23.332 0.758 11.193 1.00 53.59 99 ILE A O 1
ATOM 818 N N . GLN A 1 100 ? -22.668 1.589 9.246 1.00 48.31 100 GLN A N 1
ATOM 819 C CA . GLN A 1 100 ? -23.515 2.773 9.378 1.00 48.31 100 GLN A CA 1
ATOM 820 C C . GLN A 1 100 ? -25.002 2.428 9.394 1.00 48.31 100 GLN A C 1
ATOM 822 O O . GLN A 1 100 ? -25.707 3.068 10.146 1.00 48.31 100 GLN A O 1
ATOM 827 N N . GLN A 1 101 ? -25.496 1.444 8.646 1.00 50.56 101 GLN A N 1
ATOM 828 C CA . GLN A 1 101 ? -26.896 1.014 8.696 1.00 50.56 101 GLN A CA 1
ATOM 829 C C . GLN A 1 101 ? -27.222 0.390 10.056 1.00 50.56 101 GLN A C 1
ATOM 831 O O . GLN A 1 101 ? -28.138 0.861 10.715 1.00 50.56 101 GLN A O 1
ATOM 836 N N . ILE A 1 102 ? -26.405 -0.559 10.531 1.00 56.62 102 ILE A N 1
ATOM 837 C CA . ILE A 1 102 ? -26.541 -1.161 11.869 1.00 56.62 102 ILE A CA 1
ATOM 838 C C . ILE A 1 102 ? -26.485 -0.097 12.968 1.00 56.62 102 ILE A C 1
ATOM 840 O O . ILE A 1 102 ? -27.249 -0.152 13.923 1.00 56.62 102 ILE A O 1
ATOM 844 N N . ILE A 1 103 ? -25.580 0.875 12.852 1.00 53.91 103 ILE A N 1
ATOM 845 C CA . ILE A 1 103 ? -25.401 1.891 13.884 1.00 53.91 103 ILE A CA 1
ATOM 846 C C . ILE A 1 103 ? -26.378 3.080 13.726 1.00 53.91 103 ILE A C 1
ATOM 848 O O . ILE A 1 103 ? -26.685 3.769 14.693 1.00 53.91 103 ILE A O 1
ATOM 852 N N . THR A 1 104 ? -26.919 3.348 12.537 1.00 54.38 104 THR A N 1
ATOM 853 C CA . THR A 1 104 ? -27.968 4.374 12.362 1.00 54.38 104 THR A CA 1
ATOM 854 C C . THR A 1 104 ? -29.237 3.968 13.109 1.00 54.38 104 THR A C 1
ATOM 856 O O . THR A 1 104 ? -29.906 4.839 13.669 1.00 54.38 104 THR A O 1
ATOM 859 N N . ASP A 1 105 ? -29.502 2.662 13.189 1.00 60.12 105 ASP A N 1
ATOM 860 C CA . ASP A 1 105 ? -30.575 2.093 14.004 1.00 60.12 105 ASP A CA 1
ATOM 861 C C . ASP A 1 105 ? -30.268 2.153 15.516 1.00 60.12 105 ASP A C 1
ATOM 863 O O . ASP A 1 105 ? -31.198 2.214 16.318 1.00 60.12 105 ASP A O 1
ATOM 867 N N . ASP A 1 106 ? -28.991 2.237 15.924 1.00 66.81 106 ASP A N 1
ATOM 868 C CA . ASP A 1 106 ? -28.580 2.318 17.334 1.00 66.81 106 ASP A CA 1
ATOM 869 C C . ASP A 1 106 ? -27.471 3.364 17.595 1.00 66.81 106 ASP A C 1
ATOM 871 O O . ASP A 1 106 ? -26.263 3.100 17.583 1.00 66.81 106 ASP A O 1
ATOM 875 N N . LYS A 1 107 ? -27.901 4.607 17.850 1.00 60.59 107 LYS A N 1
ATOM 876 C CA . LYS A 1 107 ? -27.030 5.792 17.993 1.00 60.59 107 LYS A CA 1
ATOM 877 C C . LYS A 1 107 ? -26.019 5.704 19.143 1.00 60.59 107 LYS A C 1
ATOM 879 O O . LYS A 1 107 ? -25.014 6.420 19.110 1.00 60.59 107 LYS A O 1
ATOM 884 N N . GLU A 1 108 ? -26.263 4.868 20.149 1.00 69.00 108 GLU A N 1
ATOM 885 C CA . GLU A 1 108 ? -25.355 4.707 21.292 1.00 69.00 108 GLU A CA 1
ATOM 886 C C . GLU A 1 108 ? -24.126 3.866 20.923 1.00 69.00 108 GLU A C 1
ATOM 888 O O . GLU A 1 108 ? -22.999 4.233 21.269 1.00 69.00 108 GLU A O 1
ATOM 893 N N . VAL A 1 109 ? -24.301 2.850 20.073 1.00 65.25 109 VAL A N 1
ATOM 894 C CA . VAL A 1 109 ? -23.198 2.042 19.525 1.00 65.25 109 VAL A CA 1
ATOM 895 C C . VAL A 1 109 ? -22.240 2.904 18.684 1.00 65.25 109 VAL A C 1
ATOM 897 O O . VAL A 1 109 ? -21.036 2.648 18.650 1.00 65.25 109 VAL A O 1
ATOM 900 N N . LEU A 1 110 ? -22.729 3.984 18.055 1.00 59.03 110 LEU A N 1
ATOM 901 C CA . LEU A 1 110 ? -21.912 4.924 17.262 1.00 59.03 110 LEU A CA 1
ATOM 902 C C . LEU A 1 110 ? -20.939 5.690 18.143 1.00 59.03 110 LEU A C 1
ATOM 904 O O . LEU A 1 110 ? -19.749 5.774 17.833 1.00 59.03 110 LEU A O 1
ATOM 908 N N . LYS A 1 111 ? -21.447 6.223 19.256 1.00 60.34 111 LYS A N 1
ATOM 909 C CA . LYS A 1 111 ? -20.628 6.937 20.233 1.00 60.34 111 LYS A CA 1
ATOM 910 C C . LYS A 1 111 ? -19.597 5.997 20.839 1.00 60.34 111 LYS A C 1
ATOM 912 O O . LYS A 1 111 ? -18.433 6.375 20.941 1.00 60.34 111 LYS A O 1
ATOM 917 N N . GLU A 1 112 ? -19.992 4.774 21.176 1.00 68.50 112 GLU A N 1
ATOM 918 C CA . GLU A 1 112 ? -19.095 3.785 21.769 1.00 68.50 112 GLU A CA 1
ATOM 919 C C . GLU A 1 112 ? -17.996 3.345 20.786 1.00 68.50 112 GLU A C 1
ATOM 921 O O . GLU A 1 112 ? -16.810 3.403 21.111 1.00 68.50 112 GLU A O 1
ATOM 926 N N . ALA A 1 113 ? -18.344 3.016 19.538 1.00 60.44 113 ALA A N 1
ATOM 927 C CA . ALA A 1 113 ? -17.378 2.643 18.505 1.00 60.44 113 ALA A CA 1
ATOM 928 C C . ALA A 1 113 ? -16.398 3.784 18.173 1.00 60.44 113 ALA A C 1
ATOM 930 O O . ALA A 1 113 ? -15.193 3.548 18.010 1.00 60.44 113 ALA A O 1
ATOM 931 N N . GLN A 1 114 ? -16.887 5.028 18.111 1.00 60.22 114 GLN A N 1
ATOM 932 C CA . GLN A 1 114 ? -16.049 6.216 17.924 1.00 60.22 114 GLN A CA 1
ATOM 933 C C . GLN A 1 114 ? -15.107 6.433 19.112 1.00 60.22 114 GLN A C 1
ATOM 935 O O . GLN A 1 114 ? -13.919 6.680 18.905 1.00 60.22 114 GLN A O 1
ATOM 940 N N . GLN A 1 115 ? -15.598 6.283 20.345 1.00 65.31 115 GLN A N 1
ATOM 941 C CA . GLN A 1 115 ? -14.793 6.407 21.562 1.00 65.31 115 GLN A CA 1
ATOM 942 C C . GLN A 1 115 ? -13.730 5.309 21.665 1.00 65.31 115 GLN A C 1
ATOM 944 O O . GLN A 1 115 ? -12.578 5.607 21.976 1.00 65.31 115 GLN A O 1
ATOM 949 N N . ILE A 1 116 ? -14.071 4.056 21.348 1.00 67.94 116 ILE A N 1
ATOM 950 C CA . ILE A 1 116 ? -13.128 2.927 21.337 1.00 67.94 116 ILE A CA 1
ATOM 951 C C . ILE A 1 116 ? -12.038 3.154 20.288 1.00 67.94 116 ILE A C 1
ATOM 953 O O . ILE A 1 116 ? -10.853 2.979 20.575 1.00 67.94 116 ILE A O 1
ATOM 957 N N . THR A 1 117 ? -12.421 3.567 19.080 1.00 63.06 117 THR A N 1
ATOM 958 C CA . THR A 1 117 ? -11.473 3.823 17.987 1.00 63.06 117 THR A CA 1
ATOM 959 C C . THR A 1 117 ? -10.554 4.995 18.324 1.00 63.06 117 THR A C 1
ATOM 961 O O . THR A 1 117 ? -9.338 4.879 18.175 1.00 63.06 117 THR A O 1
ATOM 964 N N . ALA A 1 118 ? -11.105 6.092 18.854 1.00 61.53 118 ALA A N 1
ATOM 965 C CA . ALA A 1 118 ? -10.333 7.247 19.302 1.00 61.53 118 ALA A CA 1
ATOM 966 C C . ALA A 1 118 ? -9.371 6.883 20.442 1.00 61.53 118 ALA A C 1
ATOM 968 O O . ALA A 1 118 ? -8.201 7.258 20.397 1.00 61.53 118 ALA A O 1
ATOM 969 N N . LYS A 1 119 ? -9.824 6.096 21.427 1.00 66.38 119 LYS A N 1
ATOM 970 C CA . LYS A 1 119 ? -8.998 5.623 22.545 1.00 66.38 119 LYS A CA 1
ATOM 971 C C . LYS A 1 119 ? -7.842 4.748 22.061 1.00 66.38 119 LYS A C 1
ATOM 973 O O . LYS A 1 119 ? -6.697 5.019 22.410 1.00 66.38 119 LYS A O 1
ATOM 978 N N . ARG A 1 120 ? -8.119 3.774 21.190 1.00 61.19 120 ARG A N 1
ATOM 979 C CA . ARG A 1 120 ? -7.096 2.898 20.595 1.00 61.19 120 ARG A CA 1
ATOM 980 C C . ARG A 1 120 ? -6.095 3.668 19.734 1.00 61.19 120 ARG A C 1
ATOM 982 O O . ARG A 1 120 ? -4.900 3.403 19.810 1.00 61.19 120 ARG A O 1
ATOM 989 N N . ALA A 1 121 ? -6.554 4.642 18.946 1.00 55.50 121 ALA A N 1
ATOM 990 C CA . ALA A 1 121 ? -5.672 5.509 18.165 1.00 55.50 121 ALA A CA 1
ATOM 991 C C . ALA A 1 121 ? -4.758 6.359 19.068 1.00 55.50 121 ALA A C 1
ATOM 993 O O . ALA A 1 121 ? -3.577 6.541 18.771 1.00 55.50 121 ALA A O 1
ATOM 994 N N . LEU A 1 122 ? -5.284 6.839 20.198 1.00 64.06 122 LEU A N 1
ATOM 995 C CA . LEU A 1 122 ? -4.553 7.653 21.167 1.00 64.06 122 LEU A CA 1
ATOM 996 C C . LEU A 1 122 ? -3.532 6.826 21.967 1.00 64.06 122 LEU A C 1
ATOM 998 O O . LEU A 1 122 ? -2.414 7.286 22.199 1.00 64.06 122 LEU A O 1
ATOM 1002 N N . GLU A 1 123 ? -3.881 5.593 22.331 1.00 69.31 123 GLU A N 1
ATOM 1003 C CA . GLU A 1 123 ? -2.976 4.606 22.936 1.00 69.31 123 GLU A CA 1
ATOM 1004 C C . GLU A 1 123 ? -1.846 4.226 21.970 1.00 69.31 123 GLU A C 1
ATOM 1006 O O . GLU A 1 123 ? -0.673 4.356 22.323 1.00 69.31 123 GLU A O 1
ATOM 1011 N N . ALA A 1 124 ? -2.174 3.889 20.719 1.00 61.00 124 ALA A N 1
ATOM 1012 C 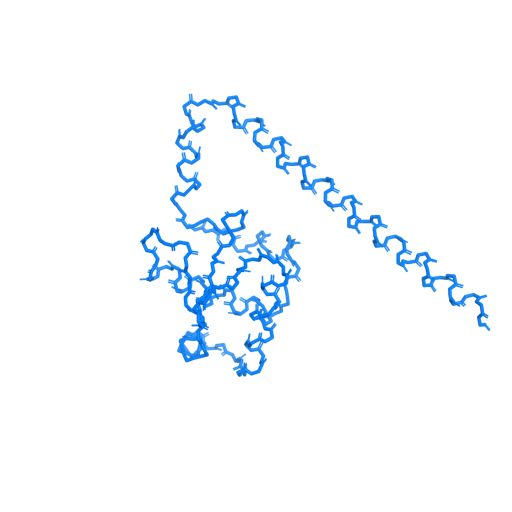CA . ALA A 1 124 ? -1.183 3.587 19.688 1.00 61.00 124 ALA A CA 1
ATOM 1013 C C . ALA A 1 124 ? -0.229 4.770 19.432 1.00 61.00 124 ALA A C 1
ATOM 1015 O O . ALA A 1 124 ? 0.982 4.580 19.309 1.00 61.00 124 ALA A O 1
ATOM 1016 N N . HIS A 1 125 ? -0.742 6.007 19.411 1.00 53.56 125 HIS A N 1
ATOM 1017 C CA . HIS A 1 125 ? 0.081 7.212 19.271 1.00 53.56 125 HIS A CA 1
ATOM 1018 C C . HIS A 1 125 ? 1.005 7.436 20.481 1.00 53.56 125 HIS A C 1
ATOM 1020 O O . HIS A 1 125 ? 2.171 7.807 20.313 1.00 53.56 125 HIS A O 1
ATOM 1026 N N . ARG A 1 126 ? 0.522 7.186 21.708 1.00 67.25 126 ARG A N 1
ATOM 1027 C CA . ARG A 1 126 ? 1.336 7.260 22.937 1.00 67.25 126 ARG A CA 1
ATOM 1028 C C . ARG A 1 126 ? 2.451 6.221 22.945 1.00 67.25 126 ARG A C 1
ATOM 1030 O O . ARG A 1 126 ? 3.580 6.558 23.292 1.00 67.25 126 ARG A O 1
ATOM 1037 N N . GLU A 1 127 ? 2.173 4.994 22.520 1.00 68.19 127 GLU A N 1
ATOM 1038 C CA . GLU A 1 127 ? 3.188 3.945 22.400 1.00 68.19 127 GLU A CA 1
ATOM 1039 C C . GLU A 1 127 ? 4.242 4.277 21.340 1.00 68.19 127 GLU A C 1
ATOM 1041 O O . GLU A 1 127 ? 5.438 4.087 21.576 1.00 68.19 127 GLU A O 1
ATOM 1046 N N 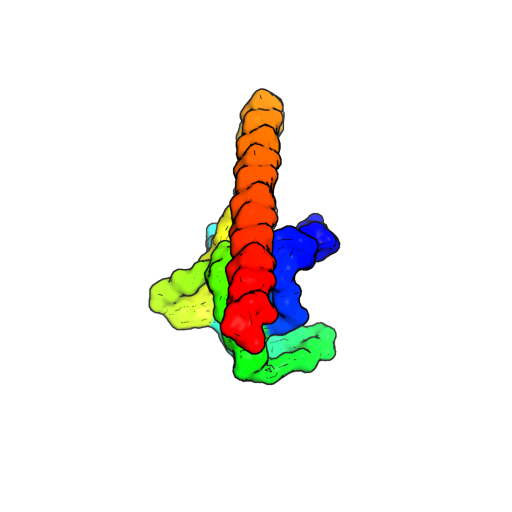. LEU A 1 128 ? 3.824 4.825 20.193 1.00 59.75 128 LEU A N 1
ATOM 1047 C CA . LEU A 1 128 ? 4.742 5.282 19.147 1.00 59.75 128 LEU A CA 1
ATOM 1048 C C . LEU A 1 128 ? 5.640 6.421 19.649 1.00 59.75 128 LEU A C 1
ATOM 1050 O O . LEU A 1 128 ? 6.851 6.404 19.425 1.00 59.75 128 LEU A O 1
ATOM 1054 N N . SER A 1 129 ? 5.056 7.389 20.362 1.00 64.88 129 SER A N 1
ATOM 1055 C CA . SER A 1 129 ? 5.779 8.496 20.997 1.00 64.88 129 SER A CA 1
ATOM 1056 C C . SER A 1 129 ? 6.766 7.987 22.053 1.00 64.88 129 SER A C 1
ATOM 1058 O O . SER A 1 129 ? 7.933 8.375 22.042 1.00 64.88 129 SER A O 1
ATOM 1060 N N . GLY A 1 130 ? 6.352 7.035 22.895 1.00 76.25 130 GLY A N 1
ATOM 1061 C CA . GLY A 1 130 ? 7.207 6.400 23.898 1.00 76.25 130 GLY A CA 1
ATOM 1062 C C . GLY A 1 130 ? 8.379 5.628 23.288 1.00 76.25 130 GLY A C 1
ATOM 1063 O O . GLY A 1 130 ? 9.511 5.766 23.750 1.00 76.25 130 GLY A O 1
ATOM 1064 N N . LYS A 1 131 ? 8.147 4.866 22.210 1.00 72.62 131 LYS A N 1
ATOM 1065 C CA . LYS A 1 131 ? 9.219 4.198 21.449 1.00 72.62 131 LYS A CA 1
ATOM 1066 C C . LYS A 1 131 ? 10.181 5.210 20.820 1.00 72.62 131 LYS A C 1
ATOM 1068 O O . LYS A 1 131 ? 11.392 5.031 20.907 1.00 72.62 131 LYS A O 1
ATOM 1073 N N . LYS A 1 132 ? 9.665 6.309 20.260 1.00 69.06 132 LYS A N 1
ATOM 1074 C CA . LYS A 1 132 ? 10.483 7.389 19.683 1.00 69.06 132 LYS A CA 1
ATOM 1075 C C . LYS A 1 132 ? 11.364 8.072 20.738 1.00 69.06 132 LYS A C 1
ATOM 1077 O O . LYS A 1 132 ? 12.538 8.312 20.478 1.00 69.06 132 LYS A O 1
ATOM 1082 N N . LEU A 1 133 ? 10.832 8.325 21.935 1.00 64.69 133 LEU A N 1
ATOM 1083 C CA . LEU A 1 133 ? 11.575 8.906 23.061 1.00 64.69 133 LEU A CA 1
ATOM 1084 C C . LEU A 1 133 ? 12.669 7.968 23.593 1.00 64.69 133 LEU A C 1
ATOM 1086 O O . LEU A 1 133 ? 13.770 8.428 23.891 1.00 64.69 133 LEU A O 1
ATOM 1090 N N . LYS A 1 134 ? 12.402 6.656 23.665 1.00 72.31 134 LYS A N 1
ATOM 1091 C CA . LYS A 1 134 ? 13.410 5.652 24.051 1.00 72.31 134 LYS A CA 1
ATOM 1092 C C . LYS A 1 134 ? 14.578 5.609 23.067 1.00 72.31 134 LYS A C 1
ATOM 1094 O O . LYS A 1 134 ? 15.723 5.706 23.497 1.00 72.31 134 LYS A O 1
ATOM 1099 N N . ASN A 1 135 ? 14.288 5.592 21.767 1.00 71.69 135 ASN A N 1
ATOM 1100 C CA . ASN A 1 135 ? 15.317 5.582 20.725 1.00 71.69 135 ASN A CA 1
ATOM 1101 C C . ASN A 1 135 ? 16.198 6.849 20.761 1.00 71.69 135 ASN A C 1
ATOM 1103 O O . ASN A 1 135 ? 17.408 6.771 20.551 1.00 71.69 135 ASN A O 1
ATOM 1107 N N . ILE A 1 136 ? 15.619 8.016 21.076 1.00 69.25 136 ILE A N 1
ATOM 1108 C CA . ILE A 1 136 ? 16.373 9.272 21.258 1.00 69.25 136 ILE A CA 1
ATOM 1109 C C . ILE A 1 136 ? 17.262 9.195 22.513 1.00 69.25 136 ILE A C 1
ATOM 1111 O O . ILE A 1 136 ? 18.429 9.576 22.481 1.00 69.25 136 ILE A O 1
ATOM 1115 N N . GLY A 1 137 ? 16.745 8.659 23.621 1.00 70.00 137 GLY A N 1
ATOM 1116 C CA . GLY A 1 137 ? 17.523 8.482 24.851 1.00 70.00 137 GLY A CA 1
ATOM 1117 C C . GLY A 1 137 ? 18.700 7.511 24.703 1.00 70.00 137 GLY A C 1
ATOM 1118 O O . GLY A 1 137 ? 19.765 7.742 25.274 1.00 70.00 137 GLY A O 1
ATOM 1119 N N . GLU A 1 138 ? 18.532 6.442 23.926 1.00 73.81 138 GLU A N 1
ATOM 1120 C CA . GLU A 1 138 ? 19.592 5.468 23.632 1.00 73.81 138 GLU A CA 1
ATOM 1121 C C . GLU A 1 138 ? 20.684 6.058 22.735 1.00 73.81 138 GLU A C 1
ATOM 1123 O O . GLU A 1 138 ? 21.868 5.921 23.040 1.00 73.81 138 GLU A O 1
ATOM 1128 N N . SER A 1 139 ? 20.305 6.800 21.694 1.00 65.75 139 SER A N 1
ATOM 1129 C CA . SER A 1 139 ? 21.257 7.466 20.792 1.00 65.75 139 SER A CA 1
ATOM 1130 C C . SER A 1 139 ? 22.076 8.567 21.483 1.00 65.75 139 SER A C 1
ATOM 1132 O O . SER A 1 139 ? 23.273 8.682 21.229 1.00 65.75 139 SER A O 1
ATOM 1134 N N . ILE A 1 140 ? 21.492 9.306 22.436 1.00 70.38 140 ILE A N 1
ATOM 1135 C CA . ILE A 1 140 ? 22.226 10.287 23.263 1.00 70.38 140 ILE A CA 1
ATOM 1136 C C . ILE A 1 140 ? 23.211 9.605 24.231 1.00 70.38 140 ILE A C 1
ATOM 1138 O O . ILE A 1 140 ? 24.275 10.154 24.514 1.00 70.38 140 ILE A O 1
ATOM 1142 N N . LYS A 1 141 ? 22.877 8.420 24.762 1.00 73.50 141 LYS A N 1
ATOM 1143 C CA . LYS A 1 141 ? 23.772 7.666 25.661 1.00 73.50 141 LYS A CA 1
ATOM 1144 C C . LYS A 1 141 ? 24.978 7.074 24.934 1.00 73.50 141 LYS A C 1
ATOM 1146 O O . LYS A 1 141 ? 26.041 6.981 25.541 1.00 73.50 141 LYS A O 1
ATOM 1151 N N . ILE A 1 142 ? 24.811 6.676 23.673 1.00 69.44 142 ILE A N 1
ATOM 1152 C CA . ILE A 1 142 ? 25.897 6.153 22.834 1.00 69.44 142 ILE A CA 1
ATOM 1153 C C . ILE A 1 142 ? 26.869 7.287 22.479 1.00 69.44 142 ILE A C 1
ATOM 1155 O O . ILE A 1 142 ? 28.059 7.148 22.717 1.00 69.44 142 ILE A O 1
ATOM 1159 N N . ALA A 1 143 ? 26.364 8.458 22.075 1.00 59.41 143 ALA A N 1
ATOM 1160 C CA . ALA A 1 143 ? 27.185 9.622 21.713 1.00 59.41 143 ALA A CA 1
ATOM 1161 C C . ALA A 1 143 ? 27.965 10.283 22.875 1.00 59.41 143 ALA A C 1
ATOM 1163 O O . ALA A 1 143 ? 28.744 11.197 22.638 1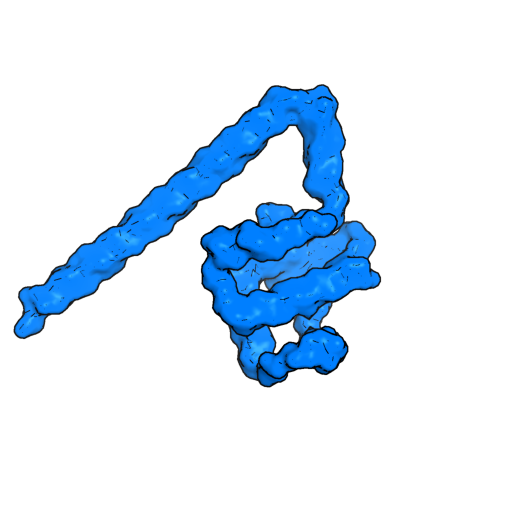.00 59.41 143 ALA A O 1
ATOM 1164 N N . LYS A 1 144 ? 27.729 9.878 24.132 1.00 61.12 144 LYS A N 1
ATOM 1165 C CA . LYS A 1 144 ? 28.470 10.345 25.323 1.00 61.12 144 LYS A CA 1
ATOM 1166 C C . LYS A 1 144 ? 29.508 9.337 25.836 1.00 61.12 144 LYS A C 1
ATOM 1168 O O . LYS A 1 144 ? 30.116 9.585 26.875 1.00 61.12 144 LYS A O 1
ATOM 1173 N N . ARG A 1 145 ? 29.626 8.170 25.194 1.00 57.97 145 ARG A N 1
ATOM 1174 C CA . ARG A 1 145 ? 30.588 7.112 25.552 1.00 57.97 145 ARG A CA 1
ATOM 1175 C C . ARG A 1 145 ? 31.826 7.077 24.649 1.00 57.97 145 ARG A C 1
ATOM 1177 O O . ARG A 1 145 ? 32.754 6.353 24.998 1.00 57.97 145 ARG A O 1
ATOM 1184 N N . ASP A 1 146 ? 31.825 7.871 23.582 1.00 49.22 146 ASP A N 1
ATOM 1185 C CA . ASP A 1 146 ? 32.977 8.197 22.732 1.00 49.22 146 ASP A CA 1
ATOM 1186 C C . ASP A 1 146 ? 33.527 9.583 23.113 1.00 49.22 146 ASP A C 1
ATOM 1188 O O . ASP A 1 146 ? 34.752 9.794 22.976 1.00 49.22 146 ASP A O 1
#

Sequence (146 aa):
MMYLGLQSSFWQLSQRAHKVFRVIFHEAQYRVIGKDEVYLSWETAQDVFESEGIKMSRATYFRGVAELVEKRIIAESVRTGIFFLNPALIFNGNRATFIQQIITDDKEVLKEAQQITAKRALEAHRELSGKKLKNIGESIKIAKRD

Organism: NCBI:txid1185651

Secondary structure (DSSP, 8-state):
---HHHHHHHH---HHHHHHHHHHHHHHHHH-SS-SEEE--HHHHHHHHHHTT----HHHHHHHHHHHHHTTSEEE-SSTTEEEE-TTT---SSHHHHHHHHHHS-HHHHHHHHHHHHHHHHHHHHHHHHHHHHHHHHHHHHTT--

pLDDT: mean 72.36, std 17.09, range [34.16, 96.81]

Foldseek 3Di:
DDDPVVQCVLQVADPLLVLLVVLVVVQCVPPDDPAQKGFADPVSSVVVCVVVVHDDDPVSNVVSVVSCCVSVQWHDDPDPRMIGGDCVRDPPPPVVVVVCVVCVVPVVVVVVVVVVVVVVSVVVVVVVVVVVVVVVVVVVVVVVVD